Protein AF-A0AAU9M3J7-F1 (afdb_monomer)

Organism: NCBI:txid75947

Secondary structure (DSSP, 8-state):
---S--SS-TTSTTSSSTTSSS---------------S---HHHHHHHHHHHHHHHHHHHHHH-HHHHHHHIIIIIT-S-HHHHHHHHHHHHH--SSS-HHHHHHHHHHHHHH-HHHHHHHHHHHHHH-

Foldseek 3Di:
DPPDDDPDDPPPVPPPVVPPPDDDDDDDDDDDDDDDDDDDPQVVLQVVLLVVVLPVLVVCCVVPVVCVVVSCVQRVVDPGPQLNVLQVVLVVPDDPVRHSVNSSVVSSVVCVVDVVVVVVVSVVSVVVD

Structure (mmCIF, N/CA/C/O backbone):
data_AF-A0AAU9M3J7-F1
#
_entry.id   AF-A0AAU9M3J7-F1
#
loop_
_atom_site.group_PDB
_atom_site.id
_atom_site.type_symbol
_atom_site.label_atom_id
_atom_site.label_alt_id
_atom_site.label_comp_id
_atom_site.label_asym_id
_atom_site.label_entity_id
_atom_site.label_seq_id
_atom_site.pdbx_PDB_ins_code
_atom_site.Cartn_x
_atom_site.Cartn_y
_atom_site.Cartn_z
_atom_site.occupancy
_atom_site.B_iso_or_equiv
_atom_site.auth_seq_id
_atom_site.auth_comp_id
_atom_site.auth_asym_id
_atom_site.auth_atom_id
_atom_site.pdbx_PDB_model_num
ATOM 1 N N . MET A 1 1 ? -5.643 -12.538 9.800 1.00 34.16 1 MET A N 1
ATOM 2 C CA . MET A 1 1 ? -5.650 -13.020 8.403 1.00 34.16 1 MET A CA 1
ATOM 3 C C . MET A 1 1 ? -7.094 -12.898 7.963 1.00 34.16 1 MET A C 1
ATOM 5 O O . MET A 1 1 ? -7.931 -13.576 8.540 1.00 34.16 1 MET A O 1
ATOM 9 N N . TRP A 1 2 ? -7.384 -11.898 7.131 1.00 33.56 2 TRP A N 1
ATOM 10 C CA . TRP A 1 2 ? -8.719 -11.391 6.789 1.00 33.56 2 TRP A CA 1
ATOM 11 C C . TRP A 1 2 ? -9.506 -12.389 5.922 1.00 33.56 2 TRP A C 1
ATOM 13 O O . TRP A 1 2 ? -9.761 -12.158 4.752 1.00 33.56 2 TRP A O 1
ATOM 23 N N . CYS A 1 3 ? -9.794 -13.570 6.467 1.00 35.22 3 CYS A N 1
ATOM 24 C CA . CYS A 1 3 ? -10.516 -14.625 5.761 1.00 35.22 3 CYS A CA 1
ATOM 25 C C . CYS A 1 3 ? -11.392 -15.446 6.718 1.00 35.22 3 CYS A C 1
ATOM 27 O O . CYS A 1 3 ? -11.450 -16.669 6.635 1.00 35.22 3 CYS A O 1
ATOM 29 N N . VAL A 1 4 ? -12.063 -14.788 7.668 1.00 39.12 4 VAL A N 1
ATOM 30 C CA . VAL A 1 4 ? -13.116 -15.446 8.449 1.00 39.12 4 VAL A CA 1
ATOM 31 C C . VAL A 1 4 ? -14.326 -14.525 8.553 1.00 39.12 4 VAL A C 1
ATOM 33 O O . VAL A 1 4 ? -14.260 -13.465 9.163 1.00 39.12 4 VAL A O 1
ATOM 36 N N . SER A 1 5 ? -15.434 -15.017 8.000 1.00 41.41 5 SER A N 1
ATOM 37 C CA . SER A 1 5 ? -16.815 -14.565 8.191 1.00 41.41 5 SER A CA 1
ATOM 38 C C . SER A 1 5 ? -17.262 -13.287 7.486 1.00 41.41 5 SER A C 1
ATOM 40 O O . SER A 1 5 ? -17.392 -12.240 8.112 1.00 41.41 5 SER A O 1
ATOM 42 N N . ARG A 1 6 ? -17.754 -13.456 6.249 1.00 46.31 6 ARG A N 1
ATOM 43 C CA . ARG A 1 6 ? -19.137 -13.050 5.921 1.00 46.31 6 ARG A CA 1
ATOM 44 C C . ARG A 1 6 ? -19.687 -13.688 4.636 1.00 46.31 6 ARG A C 1
ATOM 46 O O . ARG 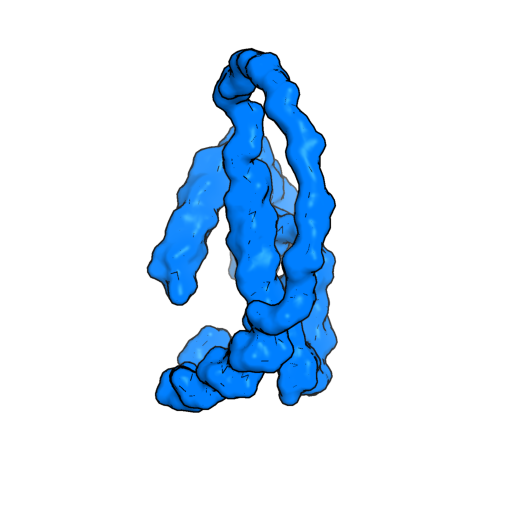A 1 6 ? -20.117 -13.017 3.712 1.00 46.31 6 ARG A O 1
ATOM 53 N N . ASN A 1 7 ? -19.814 -15.017 4.632 1.00 38.53 7 ASN A N 1
ATOM 54 C CA . ASN A 1 7 ? -20.821 -15.689 3.798 1.00 38.53 7 ASN A CA 1
ATOM 55 C C . ASN A 1 7 ? -22.168 -15.743 4.548 1.00 38.53 7 ASN A C 1
ATOM 57 O O . ASN A 1 7 ? -22.694 -16.814 4.828 1.00 38.53 7 ASN A O 1
ATOM 61 N N . LEU A 1 8 ? -22.669 -14.578 4.977 1.00 41.03 8 LEU A N 1
ATOM 62 C CA . LEU A 1 8 ? -24.056 -14.402 5.415 1.00 41.03 8 LEU A CA 1
ATOM 63 C C . LEU A 1 8 ? -24.395 -12.904 5.488 1.00 41.03 8 LEU A C 1
ATOM 65 O O . LEU A 1 8 ? -24.266 -12.282 6.536 1.00 41.03 8 LEU A O 1
ATOM 69 N N . SER A 1 9 ? -24.764 -12.308 4.353 1.00 40.44 9 SER A N 1
ATOM 70 C CA . SER A 1 9 ? -25.899 -11.373 4.225 1.00 40.44 9 SER A CA 1
ATOM 71 C C . SER A 1 9 ? -25.827 -10.641 2.882 1.00 40.44 9 SER A C 1
ATOM 73 O O . SER A 1 9 ? -25.642 -9.431 2.784 1.00 40.44 9 SER A O 1
ATOM 75 N N . THR A 1 10 ? -26.093 -11.392 1.822 1.00 43.91 10 THR A N 1
ATOM 76 C CA . THR A 1 10 ? -26.546 -10.903 0.512 1.00 43.91 10 THR A CA 1
ATOM 77 C C . THR A 1 10 ? -27.909 -10.179 0.577 1.00 43.91 10 THR A C 1
ATOM 79 O O . THR A 1 10 ? -28.524 -9.917 -0.450 1.00 43.91 10 THR A O 1
ATOM 82 N N . HIS A 1 11 ? -28.400 -9.829 1.775 1.00 35.34 11 HIS A N 1
ATOM 83 C CA . HIS A 1 11 ? -29.733 -9.275 2.018 1.00 35.34 11 HIS A CA 1
ATOM 84 C C . HIS A 1 11 ? -29.728 -7.789 2.424 1.00 35.34 11 HIS A C 1
ATOM 86 O O . HIS A 1 11 ? -30.794 -7.178 2.506 1.00 35.34 11 HIS A O 1
ATOM 92 N N . PHE A 1 12 ? -28.555 -7.186 2.663 1.00 34.34 12 PHE A N 1
ATOM 93 C CA . PHE A 1 12 ? -28.452 -5.771 3.058 1.00 34.34 12 PHE A CA 1
ATOM 94 C C . PHE A 1 12 ? -28.142 -4.818 1.891 1.00 34.34 12 PHE A C 1
ATOM 96 O O . PHE A 1 12 ? -28.447 -3.631 1.966 1.00 34.34 12 PHE A O 1
ATOM 103 N N . LEU A 1 13 ? -27.633 -5.345 0.772 1.00 42.88 13 LEU A N 1
ATOM 104 C CA . LEU A 1 13 ? -27.336 -4.566 -0.438 1.00 42.88 13 LEU A CA 1
ATOM 105 C C . LEU A 1 13 ? -28.602 -4.076 -1.173 1.00 42.88 13 LEU A C 1
ATOM 107 O O . LEU A 1 13 ? -28.537 -3.132 -1.949 1.00 42.88 13 LEU A O 1
ATOM 111 N N . HIS A 1 14 ? -29.774 -4.665 -0.913 1.00 33.25 14 HIS A N 1
ATOM 112 C CA . HIS A 1 14 ? -30.990 -4.391 -1.690 1.00 33.25 14 HIS A CA 1
ATOM 113 C C . HIS A 1 14 ? -31.843 -3.217 -1.160 1.00 33.25 14 HIS A C 1
ATOM 115 O O . HIS A 1 14 ? -32.683 -2.698 -1.892 1.00 33.25 14 HIS A O 1
ATOM 121 N N . LEU A 1 15 ? -31.659 -2.763 0.090 1.00 35.44 15 LEU A N 1
ATOM 122 C CA . LEU A 1 15 ? -32.636 -1.863 0.734 1.00 35.44 15 LEU A CA 1
ATOM 123 C C . LEU A 1 15 ? -32.234 -0.383 0.843 1.00 35.44 15 LEU A C 1
ATOM 125 O O . LEU A 1 15 ? -33.059 0.428 1.251 1.00 35.44 15 LEU A O 1
ATOM 129 N N . LYS A 1 16 ? -31.015 0.005 0.451 1.00 36.53 16 LYS A N 1
ATOM 130 C CA . LYS A 1 16 ? -30.615 1.429 0.384 1.00 36.53 16 LYS A CA 1
ATOM 131 C C . LYS A 1 16 ? -30.357 1.951 -1.031 1.00 36.53 16 LYS A C 1
ATOM 133 O O . LYS A 1 16 ? -30.079 3.132 -1.193 1.00 36.53 16 LYS A O 1
ATOM 138 N N . ILE A 1 17 ? -30.537 1.108 -2.051 1.00 39.72 17 ILE A N 1
ATOM 139 C CA . ILE A 1 17 ? -30.455 1.508 -3.465 1.00 39.72 17 ILE A CA 1
ATOM 140 C C . ILE A 1 17 ? -31.775 2.147 -3.956 1.00 39.72 17 ILE A C 1
ATOM 142 O O . ILE A 1 17 ? -31.757 2.928 -4.901 1.00 39.72 17 ILE A O 1
ATOM 146 N N . SER A 1 18 ? -32.921 1.908 -3.299 1.00 34.84 18 SER A N 1
ATOM 147 C CA . SER A 1 18 ? -34.218 2.445 -3.765 1.00 34.84 18 SER A CA 1
ATOM 148 C C . SER A 1 18 ? -34.466 3.934 -3.482 1.00 34.84 18 SER A C 1
ATOM 150 O O . SER A 1 18 ? -35.276 4.534 -4.181 1.00 34.84 18 SER A O 1
ATOM 152 N N . ASP A 1 19 ? -33.774 4.561 -2.525 1.00 35.78 19 ASP A N 1
ATOM 153 C CA . ASP A 1 19 ? -34.056 5.962 -2.154 1.00 35.78 19 ASP A CA 1
ATOM 154 C C . ASP A 1 19 ? -33.311 7.005 -3.012 1.00 35.78 19 ASP A C 1
ATOM 156 O O . ASP A 1 19 ? -33.623 8.190 -2.937 1.00 35.78 19 ASP A O 1
ATOM 160 N N . GLN A 1 20 ? -32.345 6.598 -3.846 1.00 34.94 20 GLN A N 1
ATOM 161 C CA . GLN A 1 20 ? -31.404 7.539 -4.479 1.00 34.94 20 GLN A CA 1
ATOM 162 C C . GLN A 1 20 ? -31.624 7.806 -5.980 1.00 34.94 20 GLN A C 1
ATOM 164 O O . GLN A 1 20 ? -30.881 8.595 -6.557 1.00 34.94 20 GLN A O 1
ATOM 169 N N . TYR A 1 21 ? -32.629 7.209 -6.640 1.00 31.98 21 TYR A N 1
ATOM 170 C CA . TYR A 1 21 ? -32.738 7.264 -8.115 1.00 31.98 21 TYR A CA 1
ATOM 171 C C . TYR A 1 21 ? -33.884 8.121 -8.700 1.00 31.98 21 TYR A C 1
ATOM 173 O O . TYR A 1 21 ? -34.191 8.002 -9.881 1.00 31.98 21 TYR A O 1
ATOM 181 N N . GLN A 1 22 ? -34.540 9.005 -7.938 1.00 34.56 22 GLN A N 1
ATOM 182 C CA . GLN A 1 22 ? -35.687 9.787 -8.461 1.00 34.56 22 GLN A CA 1
ATOM 183 C C . GLN A 1 22 ? -35.485 11.306 -8.569 1.00 34.56 22 GLN A C 1
ATOM 185 O O . GLN A 1 22 ? -36.411 11.996 -8.984 1.00 34.56 22 GLN A O 1
ATOM 190 N N . ASN A 1 23 ? -34.305 11.866 -8.287 1.00 32.31 23 ASN A N 1
ATOM 191 C CA . ASN A 1 23 ? -34.128 13.315 -8.417 1.00 32.31 23 ASN A CA 1
ATOM 192 C C . ASN A 1 23 ? -32.800 13.714 -9.068 1.00 32.31 23 ASN A C 1
ATOM 194 O O . ASN A 1 23 ? -31.807 13.882 -8.371 1.00 32.31 23 ASN A O 1
ATOM 198 N N . ALA A 1 24 ? -32.816 13.886 -10.396 1.00 29.95 24 ALA A N 1
ATOM 199 C CA . ALA A 1 24 ? -32.349 15.113 -11.060 1.00 29.95 24 ALA A CA 1
ATOM 200 C C . ALA A 1 24 ? -32.301 14.932 -12.592 1.00 29.95 24 ALA A C 1
ATOM 202 O O . ALA A 1 24 ? -31.324 14.459 -13.166 1.00 29.95 24 ALA A O 1
ATOM 203 N N . THR A 1 25 ? -33.365 15.365 -13.270 1.00 35.78 25 THR A N 1
ATOM 204 C CA . THR A 1 25 ? -33.333 15.762 -14.686 1.00 35.78 25 THR A CA 1
ATOM 205 C C . THR A 1 25 ? -32.960 17.243 -14.758 1.00 35.78 25 THR A C 1
ATOM 207 O O . THR A 1 25 ? -33.662 18.033 -14.130 1.00 35.78 25 THR A O 1
ATOM 210 N N . SER A 1 26 ? -31.928 17.625 -15.535 1.00 39.56 26 SER A N 1
ATOM 211 C CA . SER A 1 26 ? -31.935 18.779 -16.476 1.00 39.56 26 SER A CA 1
ATOM 212 C C . SER A 1 26 ? -30.565 19.061 -17.144 1.00 39.56 26 SER A C 1
ATOM 214 O O . SER A 1 26 ? -29.655 19.530 -16.478 1.00 39.56 26 SER A O 1
ATOM 216 N N . GLN A 1 27 ? -30.488 18.770 -18.459 1.00 37.56 27 GLN A N 1
ATOM 217 C CA . GLN A 1 27 ? -29.931 19.513 -19.635 1.00 37.56 27 GLN A CA 1
ATOM 218 C C . GLN A 1 27 ? -28.600 20.315 -19.506 1.00 37.56 27 GLN A C 1
ATOM 220 O O . GLN A 1 27 ? -28.405 21.037 -18.543 1.00 37.56 27 GLN A O 1
ATOM 225 N N . SER A 1 28 ? -27.653 20.332 -20.469 1.00 33.22 28 SER A N 1
ATOM 226 C CA . SER A 1 28 ? -27.783 20.797 -21.870 1.00 33.22 28 SER A CA 1
ATOM 227 C C . SER A 1 28 ? -26.523 20.518 -22.747 1.00 33.22 28 SER A C 1
ATOM 229 O O . SER A 1 28 ? -25.454 20.182 -22.250 1.00 33.22 28 SER A O 1
ATOM 231 N N . THR A 1 29 ? -26.707 20.683 -24.060 1.00 37.00 29 THR A N 1
ATOM 232 C CA . THR A 1 29 ? -25.938 20.392 -25.297 1.00 37.00 29 THR A CA 1
ATOM 233 C C . THR A 1 29 ? -24.644 21.189 -25.589 1.00 37.00 29 THR A C 1
ATOM 235 O O . THR A 1 29 ? -24.586 22.359 -25.229 1.00 37.00 29 THR A O 1
ATOM 238 N N . ILE A 1 30 ? -23.707 20.623 -26.389 1.00 37.06 30 ILE A N 1
ATOM 239 C CA . ILE A 1 30 ? -23.219 21.096 -27.728 1.00 37.06 30 ILE A CA 1
ATOM 240 C C . ILE A 1 30 ? -22.119 20.153 -28.295 1.00 37.06 30 ILE A C 1
ATOM 242 O O . ILE A 1 30 ? -21.237 19.693 -27.578 1.00 37.06 30 ILE A O 1
ATOM 246 N N . SER 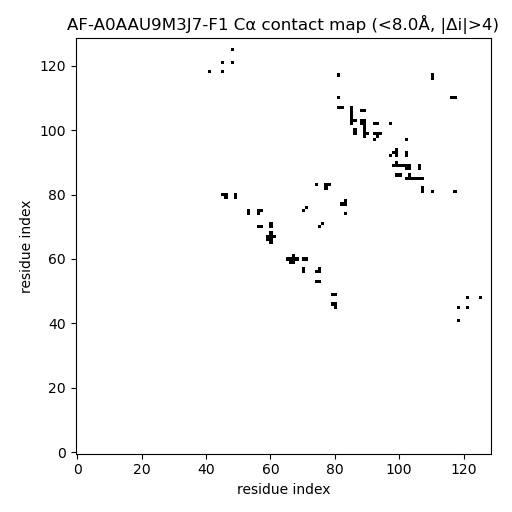A 1 31 ? -22.196 19.871 -29.602 1.00 41.62 31 SER A N 1
ATOM 247 C CA . SER A 1 31 ? -21.294 19.048 -30.433 1.00 41.62 31 SER A CA 1
ATOM 248 C C . SER A 1 31 ? -20.100 19.830 -31.017 1.00 41.62 31 SER A C 1
ATOM 250 O O . SER A 1 31 ? -20.315 20.976 -31.392 1.00 41.62 31 SER A O 1
ATOM 252 N N . SER A 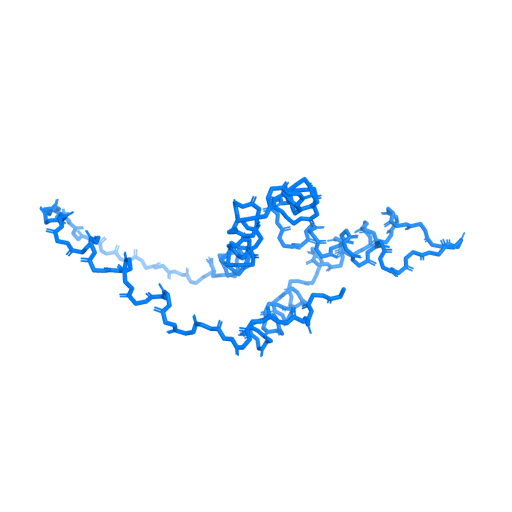1 32 ? -18.931 19.189 -31.243 1.00 35.75 32 SER A N 1
ATOM 253 C CA . SER A 1 32 ? -18.162 19.225 -32.525 1.00 35.75 32 SER A CA 1
ATOM 254 C C . SER A 1 32 ? -16.737 18.602 -32.477 1.00 35.75 32 SER A C 1
ATOM 256 O O . SER A 1 32 ? -15.873 19.084 -31.756 1.00 35.75 32 SER A O 1
ATOM 258 N N . SER A 1 33 ? -16.520 17.596 -33.344 1.00 37.19 33 SER A N 1
ATOM 259 C CA . SER A 1 33 ? -15.360 17.281 -34.230 1.00 37.19 33 SER A CA 1
ATOM 260 C C . SER A 1 33 ? -13.893 17.090 -33.751 1.00 37.19 33 SER A C 1
ATOM 262 O O . SER A 1 33 ? -13.191 18.066 -33.512 1.00 37.19 33 SER A O 1
ATOM 264 N N . SER A 1 34 ? -13.417 15.837 -33.943 1.00 37.16 34 SER A N 1
ATOM 265 C CA . SER A 1 34 ? -12.081 15.359 -34.416 1.00 37.16 34 SER A CA 1
ATOM 266 C C . SER A 1 34 ? -10.819 15.526 -33.538 1.00 37.16 34 SER A C 1
ATOM 268 O O . SER A 1 34 ? -10.736 16.437 -32.729 1.00 37.16 34 SER A O 1
ATOM 270 N N . PRO A 1 35 ? -9.726 14.780 -33.821 1.00 44.19 35 PRO A N 1
ATOM 271 C CA . PRO A 1 35 ? -9.537 13.327 -33.811 1.00 44.19 35 PRO A CA 1
ATOM 272 C C . PRO A 1 35 ? -8.591 12.943 -32.649 1.00 44.19 35 PRO A C 1
ATOM 274 O O . PRO A 1 35 ? -7.423 13.328 -32.651 1.00 44.19 35 PRO A O 1
ATOM 277 N N . GLN A 1 36 ? -9.058 12.204 -31.640 1.00 34.28 36 GLN A N 1
ATOM 278 C CA . GLN A 1 36 ? -8.201 11.869 -30.496 1.00 34.28 36 GLN A CA 1
ATOM 279 C C . GLN A 1 36 ? -7.453 10.553 -30.710 1.00 34.28 36 GLN A C 1
ATOM 281 O O . GLN A 1 36 ? -7.978 9.455 -30.546 1.00 34.28 36 GLN A O 1
ATOM 286 N N . THR A 1 37 ? -6.197 10.735 -31.111 1.00 37.16 37 THR A N 1
ATOM 287 C CA . THR A 1 37 ? -5.074 9.810 -30.997 1.00 37.16 37 THR A CA 1
ATOM 288 C C . THR A 1 37 ? -5.049 9.143 -29.618 1.00 37.16 37 THR A C 1
ATOM 290 O O . THR A 1 37 ? -5.169 9.810 -28.594 1.00 37.16 37 THR A O 1
ATOM 293 N N . ALA A 1 38 ? -4.895 7.819 -29.628 1.00 51.56 38 ALA A N 1
ATOM 294 C CA . ALA A 1 38 ? -4.709 6.955 -28.470 1.00 51.56 38 ALA A CA 1
ATOM 295 C C . ALA A 1 38 ? -3.553 7.411 -27.557 1.00 51.56 38 ALA A C 1
ATOM 297 O O . ALA A 1 38 ? -2.582 7.970 -28.062 1.00 51.56 38 ALA A O 1
ATOM 298 N N . VAL A 1 39 ? -3.677 7.073 -26.261 1.00 51.50 39 VAL A N 1
ATOM 299 C CA . VAL A 1 39 ? -2.731 7.160 -25.115 1.00 51.50 39 VAL A CA 1
ATOM 300 C C . VAL A 1 39 ? -3.356 8.014 -24.002 1.00 51.50 39 VAL A C 1
ATOM 302 O O . VAL A 1 39 ? -3.254 9.227 -24.079 1.00 51.50 39 VAL A O 1
ATOM 305 N N . ASN A 1 40 ? -4.069 7.386 -23.044 1.00 43.72 40 ASN A N 1
ATOM 306 C CA . ASN A 1 40 ? -4.432 7.900 -21.691 1.00 43.72 40 ASN A CA 1
ATOM 307 C C . ASN A 1 40 ? -5.334 6.907 -20.891 1.00 43.72 40 ASN A C 1
ATOM 309 O O . ASN A 1 40 ? -6.232 7.317 -20.161 1.00 43.72 40 ASN A O 1
ATOM 313 N N . GLY A 1 41 ? -5.171 5.587 -21.059 1.00 52.38 41 GLY A N 1
ATOM 314 C CA . GLY A 1 41 ? -6.090 4.589 -20.474 1.00 52.38 41 GLY A CA 1
ATOM 315 C C . GLY A 1 41 ? -5.649 3.971 -19.142 1.00 52.38 41 GLY A C 1
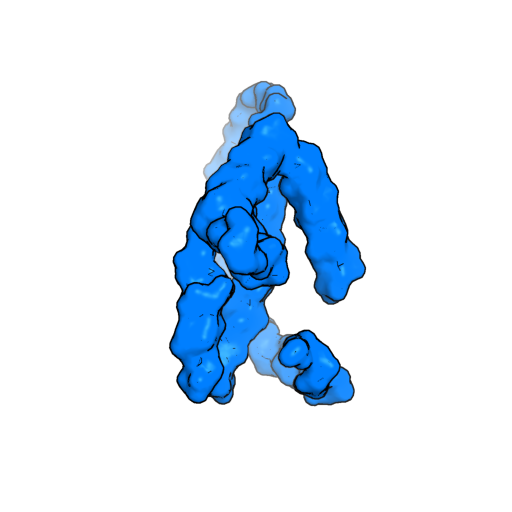ATOM 316 O O . GLY A 1 41 ? -6.489 3.680 -18.304 1.00 52.38 41 GLY A O 1
ATOM 317 N N . GLU A 1 42 ? -4.347 3.781 -18.925 1.00 53.00 42 GLU A N 1
ATOM 318 C CA . GLU A 1 42 ? -3.855 2.861 -17.882 1.00 53.00 42 GLU A CA 1
ATOM 319 C C . GLU A 1 42 ? -3.738 3.487 -16.484 1.00 53.00 42 GLU A C 1
ATOM 321 O O . GLU A 1 42 ? -3.948 2.799 -15.488 1.00 53.00 42 GLU A O 1
ATOM 326 N N . GLU A 1 43 ? -3.474 4.793 -16.389 1.00 58.12 43 GLU A N 1
ATOM 327 C CA . GLU A 1 43 ? -3.384 5.493 -15.097 1.00 58.12 43 GLU A CA 1
ATOM 328 C C . GLU A 1 43 ? -4.746 5.509 -14.371 1.00 58.12 43 GLU A C 1
ATOM 330 O O . GLU A 1 43 ? -4.816 5.341 -13.157 1.00 58.12 43 GLU A O 1
ATOM 335 N N . ASN A 1 44 ? -5.847 5.557 -15.133 1.00 70.50 44 ASN A N 1
ATOM 336 C CA . ASN A 1 44 ? -7.209 5.546 -14.593 1.00 70.50 44 ASN A CA 1
ATOM 337 C C . ASN A 1 44 ? -7.610 4.194 -13.980 1.00 70.50 44 ASN A C 1
ATOM 339 O O . ASN A 1 44 ? -8.363 4.160 -13.009 1.00 70.50 44 ASN A O 1
ATOM 343 N N . GLU A 1 45 ? -7.122 3.077 -14.526 1.00 85.44 45 GLU A N 1
ATOM 344 C CA . GLU A 1 45 ? -7.518 1.735 -14.076 1.00 85.44 45 GLU A CA 1
ATOM 345 C C . GLU A 1 45 ? -6.925 1.399 -12.703 1.00 85.44 45 GLU A C 1
ATOM 347 O O . GLU A 1 45 ? -7.606 0.826 -11.851 1.00 85.44 45 GLU A O 1
ATOM 352 N N . CYS A 1 46 ? -5.669 1.793 -12.471 1.00 88.31 46 CYS A N 1
ATOM 353 C CA . CYS A 1 46 ? -5.000 1.629 -11.181 1.00 88.31 46 CYS A CA 1
ATOM 354 C C . CYS A 1 46 ? -5.720 2.415 -10.081 1.00 88.31 46 CYS A C 1
ATOM 356 O O . CYS A 1 46 ? -6.024 1.868 -9.020 1.00 88.31 46 CYS A O 1
ATOM 358 N N . ASP A 1 47 ? -6.043 3.678 -10.358 1.00 89.75 47 ASP A N 1
ATOM 359 C CA . ASP A 1 47 ? -6.754 4.539 -9.416 1.00 89.75 47 ASP A CA 1
ATOM 360 C C . ASP A 1 47 ? -8.178 4.046 -9.153 1.00 89.75 47 ASP A C 1
ATOM 362 O O . ASP A 1 47 ? -8.650 4.096 -8.013 1.00 89.75 47 ASP A O 1
ATOM 366 N N . TRP A 1 48 ? -8.857 3.529 -10.179 1.00 90.75 48 TRP A N 1
ATOM 367 C CA . TRP A 1 48 ? -10.176 2.922 -10.029 1.00 90.75 48 TRP A CA 1
ATOM 368 C C . TRP A 1 48 ? -10.131 1.698 -9.105 1.00 90.75 48 TRP A C 1
ATOM 370 O O . TRP A 1 48 ? -10.840 1.691 -8.097 1.00 90.75 48 TRP A O 1
ATOM 380 N N . VAL A 1 49 ? -9.240 0.729 -9.364 1.00 91.62 49 VAL A N 1
ATOM 381 C CA . VAL A 1 49 ? -9.085 -0.462 -8.500 1.00 91.62 49 VAL A CA 1
ATOM 382 C C . VAL A 1 49 ? -8.660 -0.063 -7.092 1.00 91.62 49 VAL A C 1
ATOM 384 O O . VAL A 1 49 ? -9.144 -0.619 -6.110 1.00 91.62 49 VAL A O 1
ATOM 387 N N . TRP A 1 50 ? -7.777 0.927 -6.957 1.00 92.88 50 TRP A N 1
ATOM 388 C CA . TRP A 1 50 ? -7.357 1.396 -5.642 1.00 92.88 50 TRP A CA 1
ATOM 389 C C . TRP A 1 50 ? -8.510 1.985 -4.832 1.00 92.88 50 TRP A C 1
ATOM 391 O O . TRP A 1 50 ? -8.585 1.788 -3.618 1.00 92.88 50 TRP A O 1
ATOM 401 N N . ASN A 1 51 ? -9.399 2.735 -5.480 1.00 91.12 51 ASN A N 1
ATOM 402 C CA . ASN A 1 51 ? -10.576 3.278 -4.817 1.00 91.12 51 ASN A CA 1
ATOM 403 C C . ASN A 1 51 ? -11.542 2.169 -4.399 1.00 91.12 51 ASN A C 1
ATOM 405 O O . ASN A 1 51 ? -11.976 2.193 -3.252 1.00 91.12 51 ASN A O 1
ATOM 409 N N . GLU A 1 52 ? -11.765 1.172 -5.253 1.00 91.81 52 GLU A N 1
ATOM 410 C CA . GLU A 1 52 ? -12.584 -0.000 -4.923 1.00 91.81 52 GLU A CA 1
ATOM 411 C C . GLU A 1 52 ? -12.021 -0.766 -3.712 1.00 91.81 52 GLU A C 1
ATOM 413 O O . GLU A 1 52 ? -12.739 -1.037 -2.751 1.00 91.81 52 GLU A O 1
ATOM 418 N N . ILE A 1 53 ? -10.703 -1.001 -3.674 1.00 91.12 53 ILE A N 1
ATOM 419 C CA . ILE A 1 53 ? -10.027 -1.642 -2.531 1.00 91.12 53 ILE A CA 1
ATOM 420 C C . ILE A 1 53 ? -10.208 -0.845 -1.231 1.00 91.12 53 ILE A C 1
ATOM 422 O O . ILE A 1 53 ? -10.203 -1.426 -0.148 1.00 91.12 53 ILE A O 1
ATOM 426 N N . LYS A 1 54 ? -10.350 0.484 -1.298 1.00 92.31 54 LYS A N 1
ATOM 427 C CA . LYS A 1 54 ? -10.543 1.326 -0.105 1.00 92.31 54 LYS A CA 1
ATOM 428 C C . LYS A 1 54 ? -11.985 1.334 0.403 1.00 92.31 54 LYS A C 1
ATOM 430 O O . LYS A 1 54 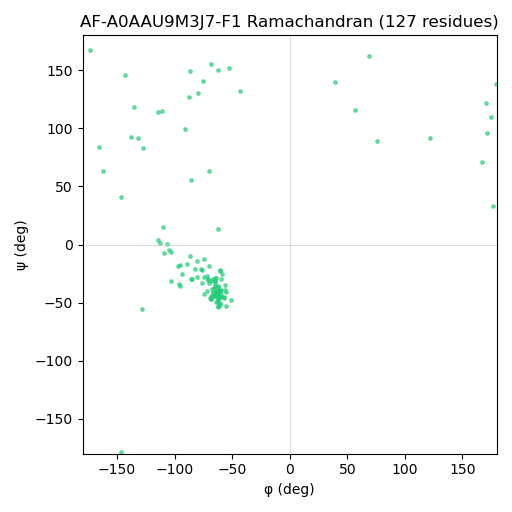? -12.180 1.787 1.532 1.00 92.31 54 LYS A O 1
ATOM 435 N N . ASP A 1 55 ? -12.965 0.861 -0.362 1.00 92.06 55 ASP A N 1
ATOM 436 C CA . ASP A 1 55 ? -14.374 0.924 0.038 1.00 92.06 55 ASP A CA 1
ATOM 437 C C . ASP A 1 55 ? -14.682 -0.017 1.211 1.00 92.06 55 ASP A C 1
ATOM 439 O O . ASP A 1 55 ? -15.262 0.421 2.206 1.00 92.06 55 ASP A O 1
ATOM 443 N N . GLU A 1 56 ? -14.217 -1.269 1.164 1.00 90.00 56 GLU A N 1
ATOM 444 C CA . GLU A 1 56 ? -14.397 -2.231 2.264 1.00 90.00 56 GLU A CA 1
ATOM 445 C C . GLU A 1 56 ? -13.735 -1.744 3.576 1.00 90.00 56 GLU A C 1
ATOM 447 O O . GLU A 1 56 ? -14.441 -1.607 4.576 1.00 90.00 56 GLU A O 1
ATOM 452 N N . PRO A 1 57 ? -12.445 -1.346 3.600 1.00 92.88 57 PRO A N 1
ATOM 453 C CA . PRO A 1 57 ? -11.810 -0.753 4.777 1.00 92.88 57 PRO A CA 1
ATOM 454 C C . PRO A 1 57 ? -12.517 0.489 5.327 1.00 92.88 57 PRO A C 1
ATOM 456 O O . PRO A 1 57 ? -12.494 0.721 6.535 1.00 92.88 57 PRO A O 1
ATOM 459 N N . ARG A 1 58 ? -13.107 1.330 4.467 1.00 93.50 58 ARG A N 1
ATOM 460 C CA . ARG A 1 58 ? -13.848 2.519 4.918 1.00 93.50 58 ARG A CA 1
ATOM 461 C C . ARG A 1 58 ? -15.122 2.122 5.643 1.00 93.50 58 ARG A C 1
ATOM 463 O O . ARG A 1 58 ? -15.359 2.617 6.742 1.00 93.50 58 ARG A O 1
ATOM 470 N N . LEU A 1 59 ? -15.887 1.203 5.062 1.00 94.06 59 LEU A N 1
ATOM 471 C CA . LEU A 1 59 ? -17.091 0.673 5.691 1.00 94.06 59 LEU A CA 1
ATOM 472 C C . LEU A 1 59 ? -16.751 -0.023 7.014 1.00 94.06 59 LEU A C 1
ATOM 474 O O . LEU A 1 59 ? -17.379 0.255 8.033 1.00 94.06 59 LEU A O 1
ATOM 478 N N . ASP A 1 60 ? -15.713 -0.853 7.046 1.00 92.00 60 ASP A N 1
ATOM 479 C CA . ASP A 1 60 ? -15.301 -1.542 8.271 1.00 92.00 60 ASP A CA 1
ATOM 480 C C . ASP A 1 60 ? -14.802 -0.580 9.354 1.00 92.00 60 ASP A C 1
ATOM 482 O O . ASP A 1 60 ? -15.079 -0.788 10.534 1.00 92.00 60 ASP A O 1
ATOM 486 N N . ALA A 1 61 ? -14.133 0.515 8.984 1.00 94.2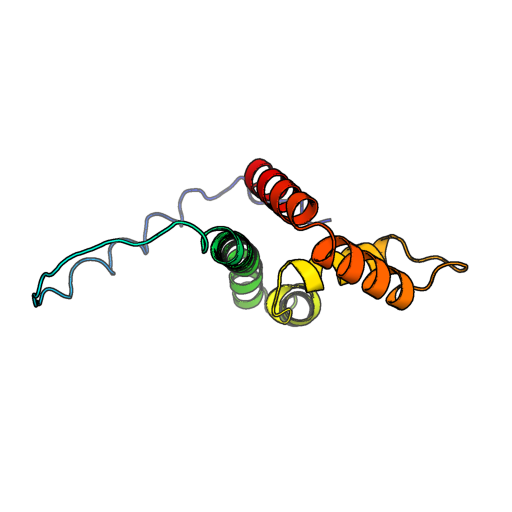5 61 ALA A N 1
ATOM 487 C CA . ALA A 1 61 ? -13.757 1.556 9.938 1.00 94.25 61 ALA A CA 1
ATOM 488 C C . ALA A 1 61 ? -14.979 2.276 10.542 1.00 94.25 61 ALA A C 1
ATOM 490 O O . ALA A 1 61 ? -14.920 2.704 11.697 1.00 94.25 61 ALA A O 1
ATOM 491 N N . GLU A 1 62 ? -16.078 2.406 9.791 1.00 94.56 62 GLU A N 1
ATOM 492 C CA . GLU A 1 62 ? -17.345 2.967 10.281 1.00 94.56 62 GLU A CA 1
ATOM 493 C C . GLU A 1 62 ? -18.099 1.985 11.191 1.00 94.56 62 GLU A C 1
ATOM 495 O O . GLU A 1 62 ? -18.614 2.382 12.240 1.00 94.56 62 GLU A O 1
ATOM 500 N N . PHE A 1 63 ? -18.152 0.703 10.817 1.00 95.06 63 PHE A N 1
ATOM 501 C CA . PHE A 1 63 ? -18.880 -0.327 11.566 1.00 95.06 63 PHE A CA 1
ATOM 502 C C . PHE A 1 63 ? -18.112 -0.869 12.779 1.00 95.06 63 PHE A C 1
ATOM 504 O O . PHE A 1 63 ? -18.740 -1.289 13.755 1.00 95.06 63 PHE A O 1
ATOM 511 N N . GLU A 1 64 ? -16.780 -0.845 12.755 1.00 95.06 64 GLU A N 1
ATOM 512 C CA . GLU A 1 64 ? -15.914 -1.328 13.831 1.00 95.06 64 GLU A CA 1
ATOM 513 C C . GLU A 1 64 ? -14.891 -0.250 14.255 1.00 95.06 64 GLU A C 1
ATOM 515 O O . GLU A 1 64 ? -13.718 -0.286 13.869 1.00 95.06 64 GLU A O 1
ATOM 520 N N . PRO A 1 65 ? -15.283 0.702 15.131 1.00 91.69 65 PRO A N 1
ATOM 521 C CA . PRO A 1 65 ? -14.412 1.806 15.553 1.00 91.69 65 PRO A CA 1
ATOM 522 C C . PRO A 1 65 ? -13.097 1.367 16.212 1.00 91.69 65 PRO A C 1
ATOM 524 O O . PRO A 1 65 ? -12.107 2.096 16.173 1.00 91.69 65 PRO A O 1
ATOM 527 N N . ALA A 1 66 ? -13.065 0.170 16.809 1.00 93.88 66 ALA A N 1
ATOM 528 C CA . ALA A 1 66 ? -11.852 -0.411 17.383 1.00 93.88 66 ALA A CA 1
ATOM 529 C C . ALA A 1 66 ? -10.778 -0.711 16.317 1.00 93.88 66 ALA A C 1
ATOM 531 O O . ALA A 1 66 ? -9.584 -0.657 16.617 1.00 93.88 66 ALA A O 1
ATOM 532 N N . LEU A 1 67 ? -11.193 -0.990 15.078 1.00 92.44 67 LEU A N 1
ATOM 533 C CA . LEU A 1 67 ? -10.322 -1.324 13.953 1.00 92.44 67 LEU A CA 1
ATOM 534 C C . LEU A 1 67 ? -9.985 -0.101 13.081 1.00 92.44 67 LEU A C 1
ATOM 536 O O . LEU A 1 67 ? -8.985 -0.114 12.359 1.00 92.44 67 LEU A O 1
ATOM 540 N N . ALA A 1 68 ? -10.761 0.982 13.196 1.00 92.94 68 ALA A N 1
ATOM 541 C CA . ALA A 1 68 ? -10.626 2.190 12.383 1.00 92.94 68 ALA A CA 1
ATOM 542 C C . ALA A 1 68 ? -9.191 2.739 12.344 1.00 92.94 68 ALA A C 1
ATOM 544 O O . ALA A 1 68 ? -8.654 2.991 11.267 1.00 92.94 68 ALA A O 1
ATOM 545 N N . GLY A 1 69 ? -8.527 2.866 13.498 1.00 92.81 69 GLY A N 1
ATOM 546 C CA . GLY A 1 69 ? -7.149 3.373 13.553 1.00 92.81 69 GLY A CA 1
ATOM 547 C C . GLY A 1 69 ? -6.165 2.522 12.743 1.00 92.81 69 GLY A C 1
ATOM 548 O O . GLY A 1 69 ? -5.297 3.055 12.049 1.00 92.81 69 GLY A O 1
ATOM 549 N N . HIS A 1 70 ? -6.335 1.198 12.774 1.00 90.19 70 HIS A N 1
ATOM 550 C CA . HIS A 1 70 ? -5.510 0.283 11.996 1.00 90.19 70 HIS A CA 1
ATOM 551 C C . HIS A 1 70 ? -5.786 0.418 10.493 1.00 90.19 70 HIS A C 1
ATOM 553 O O . HIS A 1 70 ? -4.840 0.554 9.716 1.00 90.19 70 HIS A O 1
ATOM 559 N N . LEU A 1 71 ? -7.055 0.440 10.077 1.00 91.81 71 LEU A N 1
ATOM 560 C CA . LEU A 1 71 ? -7.445 0.540 8.662 1.00 91.81 71 LEU A CA 1
ATOM 561 C C . LEU A 1 71 ? -7.003 1.860 8.037 1.00 91.81 71 LEU A C 1
ATOM 563 O O . LEU A 1 71 ? -6.459 1.877 6.928 1.00 91.81 71 LEU A O 1
ATOM 567 N N . TYR A 1 72 ? -7.135 2.955 8.786 1.00 92.88 72 TYR A N 1
ATOM 568 C CA . TYR A 1 72 ? -6.634 4.251 8.354 1.00 92.88 72 TYR A CA 1
ATOM 569 C C . TYR A 1 72 ? -5.121 4.253 8.164 1.00 92.88 72 TYR A C 1
ATOM 571 O O . TYR A 1 72 ? -4.633 4.710 7.130 1.00 92.88 72 TYR A O 1
ATOM 579 N N . SER A 1 73 ? -4.373 3.697 9.117 1.00 88.50 73 SER A N 1
ATOM 580 C CA . SER A 1 73 ? -2.912 3.679 9.039 1.00 88.50 73 SER A CA 1
ATOM 581 C C . SER A 1 73 ? -2.359 2.720 7.987 1.00 88.50 73 SER A C 1
ATOM 583 O O . SER A 1 73 ? -1.233 2.926 7.547 1.00 88.50 73 SER A O 1
ATOM 585 N N . THR A 1 74 ? -3.077 1.653 7.639 1.00 87.00 74 THR A N 1
ATOM 586 C CA . THR A 1 74 ? -2.529 0.582 6.794 1.00 87.00 74 THR A CA 1
ATOM 587 C C . THR A 1 74 ? -2.999 0.632 5.354 1.00 87.00 74 THR A C 1
ATOM 589 O O . THR A 1 74 ? -2.226 0.242 4.489 1.00 87.00 74 THR A O 1
ATOM 592 N N . ILE A 1 75 ? -4.219 1.102 5.085 1.00 91.06 75 ILE A N 1
ATOM 593 C CA . ILE A 1 75 ? -4.798 1.077 3.735 1.00 91.06 75 ILE A CA 1
ATOM 594 C C . ILE A 1 75 ? -5.322 2.465 3.348 1.00 91.06 75 ILE A C 1
ATOM 596 O O . ILE A 1 75 ? -4.877 3.028 2.351 1.00 91.06 75 ILE A O 1
ATOM 600 N N . ILE A 1 76 ? -6.211 3.068 4.147 1.00 91.50 76 ILE A N 1
ATOM 601 C CA . ILE A 1 76 ? -6.985 4.252 3.711 1.00 91.50 76 ILE A CA 1
ATOM 602 C C . ILE A 1 76 ? -6.106 5.503 3.526 1.00 91.50 76 ILE A C 1
ATOM 604 O O . ILE A 1 76 ? -6.404 6.332 2.667 1.00 91.50 76 ILE A O 1
ATOM 608 N N . SER A 1 77 ? -5.027 5.657 4.304 1.00 90.56 77 SER A N 1
ATOM 609 C CA . SER A 1 77 ? -4.123 6.819 4.213 1.00 90.56 77 SER A CA 1
ATOM 610 C C . SER A 1 77 ? -3.186 6.811 3.000 1.00 90.56 77 SER A C 1
ATOM 612 O O . SER A 1 77 ? -2.576 7.840 2.706 1.00 90.56 77 SER A O 1
ATOM 614 N N . TYR A 1 78 ? -3.068 5.693 2.277 1.00 89.94 78 TYR A N 1
ATOM 615 C CA . TYR A 1 78 ? -2.172 5.600 1.126 1.00 89.94 78 TYR A CA 1
ATOM 616 C C . TYR A 1 78 ? -2.799 6.246 -0.116 1.00 89.94 78 TYR A C 1
ATOM 618 O O . TYR A 1 78 ? -3.935 5.962 -0.504 1.00 89.94 78 TYR A O 1
ATOM 626 N N . SER A 1 79 ? -2.032 7.115 -0.776 1.00 88.12 79 SER A N 1
ATOM 627 C CA . SER A 1 79 ? -2.488 7.871 -1.947 1.00 88.12 79 SER A CA 1
ATOM 628 C C . SER A 1 79 ? -2.596 7.030 -3.220 1.00 88.12 79 SER A C 1
ATOM 630 O O . SER A 1 79 ? -3.428 7.336 -4.064 1.00 88.12 79 SER A O 1
ATOM 632 N N . SER A 1 80 ? -1.800 5.965 -3.345 1.00 91.38 80 SER A N 1
ATOM 633 C CA . SER A 1 80 ? -1.709 5.128 -4.546 1.00 91.38 80 SER A CA 1
ATOM 634 C C . SER A 1 80 ? -1.518 3.655 -4.185 1.00 91.38 80 SER A C 1
ATOM 636 O O . SER A 1 80 ? -0.806 3.336 -3.223 1.00 91.38 80 SER A O 1
ATOM 638 N N . LEU A 1 81 ? -2.090 2.770 -5.008 1.00 92.19 81 LEU A N 1
ATOM 639 C CA . LEU A 1 81 ? -1.910 1.320 -4.922 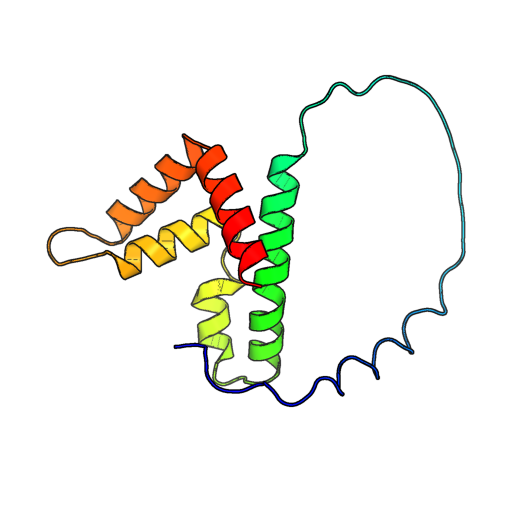1.00 92.19 81 LEU A CA 1
ATOM 640 C C . LEU A 1 81 ? -0.429 0.929 -4.976 1.00 92.19 81 LEU A C 1
ATOM 642 O O . LEU A 1 81 ? 0.014 0.100 -4.188 1.00 92.19 81 LEU A O 1
ATOM 646 N N . THR A 1 82 ? 0.366 1.568 -5.835 1.00 94.00 82 THR A N 1
ATOM 647 C CA . THR A 1 82 ? 1.795 1.259 -5.987 1.00 94.00 82 THR A CA 1
ATOM 648 C C . THR A 1 82 ? 2.581 1.537 -4.706 1.00 94.00 82 THR A C 1
ATOM 650 O O . THR A 1 82 ? 3.407 0.722 -4.285 1.00 94.00 82 THR A O 1
ATOM 653 N N . CYS A 1 83 ? 2.300 2.664 -4.044 1.00 93.19 83 CYS A N 1
ATOM 654 C CA . CYS A 1 83 ? 2.919 3.011 -2.764 1.00 93.19 83 CYS A CA 1
ATOM 655 C C . CYS A 1 83 ? 2.502 2.024 -1.668 1.00 93.19 83 CYS A C 1
ATOM 657 O O . CYS A 1 83 ? 3.350 1.550 -0.909 1.00 93.19 83 CYS A O 1
ATOM 659 N N . PHE A 1 84 ? 1.212 1.682 -1.612 1.00 94.06 84 PHE A N 1
ATOM 660 C CA . PHE A 1 84 ? 0.691 0.703 -0.662 1.00 94.06 84 PHE A CA 1
ATOM 661 C C . PHE A 1 84 ? 1.336 -0.678 -0.853 1.00 94.06 84 PHE A C 1
ATOM 663 O O . PHE A 1 84 ? 1.868 -1.237 0.106 1.00 94.06 84 PHE A O 1
ATOM 670 N N . LEU A 1 85 ? 1.365 -1.205 -2.082 1.00 94.25 85 LEU A N 1
ATOM 671 C CA . LEU A 1 85 ? 1.958 -2.509 -2.393 1.00 94.25 85 LEU A CA 1
ATOM 672 C C . LEU A 1 85 ? 3.449 -2.543 -2.065 1.00 94.25 85 LEU A C 1
ATOM 674 O O . LEU A 1 85 ? 3.912 -3.479 -1.416 1.00 94.25 85 LEU A O 1
ATOM 678 N N . SER A 1 86 ? 4.190 -1.501 -2.441 1.00 95.62 86 SER A N 1
ATOM 679 C CA . SER A 1 86 ? 5.622 -1.400 -2.138 1.00 95.62 86 SER A CA 1
ATOM 680 C C . SER A 1 86 ? 5.875 -1.423 -0.630 1.00 95.62 86 SER A C 1
ATOM 682 O O . SER A 1 86 ? 6.770 -2.125 -0.156 1.00 95.62 86 SER A O 1
ATOM 684 N N . PHE A 1 87 ? 5.062 -0.699 0.146 1.00 93.88 87 PHE A N 1
ATOM 685 C CA . PHE A 1 87 ? 5.176 -0.663 1.606 1.00 93.88 87 PHE A CA 1
ATOM 686 C C . PHE A 1 87 ? 4.801 -2.007 2.228 1.00 93.88 87 PHE A C 1
ATOM 688 O O . PHE A 1 87 ? 5.501 -2.515 3.108 1.00 93.88 87 PHE A O 1
ATOM 695 N N . HIS A 1 88 ? 3.707 -2.601 1.760 1.00 93.69 88 HIS A N 1
ATOM 696 C CA . HIS A 1 88 ? 3.218 -3.868 2.275 1.00 93.69 88 HIS A CA 1
ATOM 697 C C . HIS A 1 88 ? 4.222 -4.996 2.016 1.00 93.69 88 HIS A C 1
ATOM 699 O O . HIS A 1 88 ? 4.600 -5.707 2.948 1.00 93.69 88 HIS A O 1
ATOM 705 N N . LEU A 1 89 ? 4.708 -5.125 0.778 1.00 95.25 89 LEU A N 1
ATOM 706 C CA . LEU A 1 89 ? 5.711 -6.122 0.399 1.00 95.25 89 LEU A CA 1
ATOM 707 C C . LEU A 1 89 ? 7.040 -5.886 1.119 1.00 95.25 89 LEU A C 1
ATOM 709 O O . LEU A 1 89 ? 7.632 -6.843 1.620 1.00 95.25 89 LEU A O 1
ATOM 713 N N . GLY A 1 90 ? 7.473 -4.628 1.248 1.00 96.00 90 GLY A N 1
ATOM 714 C CA . GLY A 1 90 ? 8.673 -4.273 2.004 1.00 96.00 90 GLY A CA 1
ATOM 715 C C . GLY A 1 90 ? 8.613 -4.753 3.453 1.00 96.00 90 GLY A C 1
ATOM 716 O O . GLY A 1 90 ? 9.543 -5.406 3.926 1.00 96.00 90 GLY A O 1
ATOM 717 N N . ASN A 1 91 ? 7.483 -4.541 4.131 1.00 94.06 91 ASN A N 1
ATOM 718 C CA . ASN A 1 91 ? 7.283 -5.012 5.503 1.00 94.06 91 ASN A CA 1
ATOM 719 C C . ASN A 1 91 ? 7.123 -6.532 5.615 1.00 94.06 91 ASN A C 1
ATOM 721 O O . ASN A 1 91 ? 7.466 -7.110 6.643 1.00 94.06 91 ASN A O 1
ATOM 725 N N . LYS A 1 92 ? 6.586 -7.197 4.588 1.00 95.44 92 LYS A N 1
ATOM 726 C CA . LYS A 1 92 ? 6.417 -8.658 4.583 1.00 95.44 92 LYS A CA 1
ATOM 727 C C . LYS A 1 92 ? 7.720 -9.409 4.328 1.00 95.44 92 LYS A C 1
ATOM 729 O O . LYS A 1 92 ? 7.881 -10.512 4.841 1.00 95.44 92 LYS A O 1
ATOM 734 N N . LEU A 1 93 ? 8.615 -8.833 3.530 1.00 96.31 93 LEU A N 1
ATOM 735 C CA . LEU A 1 93 ? 9.844 -9.482 3.068 1.00 96.31 93 LEU A CA 1
ATOM 736 C C . LEU A 1 93 ? 11.100 -9.010 3.813 1.00 96.31 93 LEU A C 1
ATOM 738 O O . LEU A 1 93 ? 12.180 -9.562 3.594 1.00 96.31 93 LEU A O 1
ATOM 742 N N . CYS A 1 94 ? 10.989 -8.002 4.684 1.00 95.62 94 CYS A N 1
ATOM 743 C CA . CYS A 1 94 ? 12.124 -7.537 5.471 1.00 95.62 94 CYS A CA 1
ATOM 744 C C . CYS A 1 94 ? 12.669 -8.627 6.406 1.00 95.62 94 CYS A C 1
ATOM 746 O O . CYS A 1 94 ? 11.944 -9.494 6.894 1.00 95.62 94 CYS A O 1
ATOM 748 N N . SER A 1 95 ? 13.968 -8.556 6.674 1.00 95.50 95 SER A N 1
ATOM 749 C CA . SER A 1 95 ? 14.700 -9.469 7.554 1.00 95.5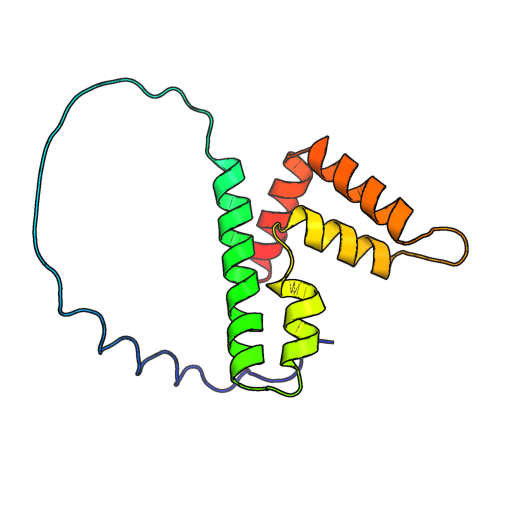0 95 SER A CA 1
ATOM 750 C C . SER A 1 95 ? 15.819 -8.721 8.284 1.00 95.50 95 SER A C 1
ATOM 752 O O . SER A 1 95 ? 16.014 -7.525 8.079 1.00 95.50 95 SER A O 1
ATOM 754 N N . SER A 1 96 ? 16.602 -9.416 9.113 1.00 95.44 96 SER A N 1
ATOM 755 C CA . SER A 1 96 ? 17.795 -8.828 9.743 1.00 95.44 96 SER A CA 1
ATOM 756 C C . SER A 1 96 ? 18.842 -8.350 8.729 1.00 95.44 96 SER A C 1
ATOM 758 O O . SER A 1 96 ? 19.667 -7.502 9.059 1.00 95.44 96 SER A O 1
ATOM 760 N N . THR A 1 97 ? 18.811 -8.874 7.502 1.00 96.06 97 THR A N 1
ATOM 761 C CA . THR A 1 97 ? 19.710 -8.482 6.411 1.00 96.06 97 THR A CA 1
ATOM 762 C C . THR A 1 97 ? 19.093 -7.421 5.498 1.00 96.06 97 THR A C 1
ATOM 764 O O . THR A 1 97 ? 19.810 -6.555 5.005 1.00 96.06 97 THR A O 1
ATOM 767 N N . LEU A 1 98 ? 17.777 -7.474 5.263 1.00 96.38 98 LEU A N 1
ATOM 768 C CA . LEU A 1 98 ? 17.077 -6.585 4.331 1.00 96.38 98 LEU A CA 1
ATOM 769 C C . LEU A 1 98 ? 16.093 -5.682 5.069 1.00 96.38 98 LEU A C 1
ATOM 771 O O . LEU A 1 98 ? 15.081 -6.144 5.592 1.00 96.38 98 LEU A O 1
ATOM 775 N N . LEU A 1 99 ? 16.364 -4.378 5.061 1.00 97.50 99 LEU A N 1
ATOM 776 C CA . LEU A 1 99 ? 15.498 -3.389 5.691 1.00 97.50 99 LEU A CA 1
ATOM 777 C C . LEU A 1 99 ? 14.234 -3.140 4.854 1.00 97.50 99 LEU A C 1
ATOM 779 O O . LEU A 1 99 ? 14.304 -3.032 3.630 1.00 97.50 99 LEU A O 1
ATOM 783 N N . SER A 1 100 ? 13.087 -2.978 5.521 1.00 96.31 100 SER A N 1
ATOM 784 C CA . SER A 1 100 ? 11.801 -2.702 4.859 1.00 96.31 100 SER A CA 1
ATOM 785 C C . SER A 1 100 ? 11.849 -1.454 3.968 1.00 96.31 100 SER A C 1
ATOM 787 O O . SER A 1 100 ? 11.343 -1.479 2.852 1.00 96.31 100 SER A O 1
ATOM 789 N N . THR A 1 101 ? 12.536 -0.389 4.396 1.00 96.44 101 THR A N 1
ATOM 790 C CA . THR A 1 101 ? 12.676 0.844 3.600 1.00 96.44 101 THR A CA 1
ATOM 791 C C . THR A 1 101 ? 13.467 0.630 2.309 1.00 96.44 101 THR A C 1
ATOM 793 O O . THR A 1 101 ? 13.105 1.179 1.275 1.00 96.44 101 THR A O 1
ATOM 796 N N . LEU A 1 102 ? 14.501 -0.218 2.336 1.00 97.75 102 LEU A N 1
ATOM 797 C CA . LEU A 1 102 ? 15.260 -0.578 1.137 1.00 97.75 102 LEU A CA 1
ATOM 798 C C . LEU A 1 102 ? 14.380 -1.350 0.144 1.00 97.75 102 LEU A C 1
ATOM 800 O O . LEU A 1 102 ? 14.420 -1.093 -1.057 1.00 97.75 102 LEU A O 1
ATOM 804 N N . LEU A 1 103 ? 13.583 -2.295 0.650 1.00 97.81 103 LEU A N 1
ATOM 805 C CA . LEU A 1 103 ? 12.653 -3.075 -0.165 1.00 97.81 103 L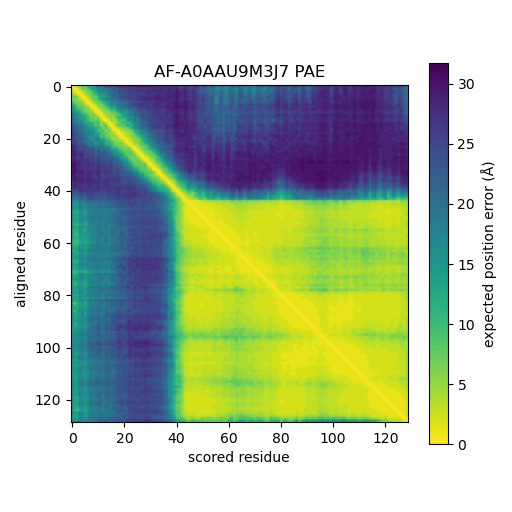EU A CA 1
ATOM 806 C C . LEU A 1 103 ? 11.519 -2.208 -0.722 1.00 97.81 103 LEU A C 1
ATOM 808 O O . LEU A 1 103 ? 11.151 -2.374 -1.880 1.00 97.81 103 LEU A O 1
ATOM 812 N N . TYR A 1 104 ? 11.009 -1.259 0.062 1.00 96.81 104 TYR A N 1
ATOM 813 C CA . TYR A 1 104 ? 10.036 -0.272 -0.398 1.00 96.81 104 TYR A CA 1
ATOM 814 C C . TYR A 1 104 ? 10.560 0.499 -1.614 1.00 96.81 104 TYR A C 1
ATOM 816 O O . TYR A 1 104 ? 9.908 0.510 -2.658 1.00 96.81 104 TYR A O 1
ATOM 824 N N . ASP A 1 105 ? 11.763 1.075 -1.508 1.00 97.25 105 ASP A N 1
ATOM 825 C CA . ASP A 1 105 ? 12.381 1.822 -2.607 1.00 97.25 105 ASP A CA 1
ATOM 826 C C . ASP A 1 105 ? 12.634 0.934 -3.830 1.00 97.25 105 ASP A C 1
ATOM 828 O O . ASP A 1 105 ? 12.494 1.388 -4.968 1.00 97.25 105 ASP A O 1
ATOM 832 N N . LEU A 1 106 ? 13.011 -0.330 -3.611 1.00 97.56 106 LEU A N 1
ATOM 833 C CA . LEU A 1 106 ? 13.196 -1.308 -4.678 1.00 97.56 106 LEU A CA 1
ATOM 834 C C . LEU A 1 106 ? 11.885 -1.556 -5.429 1.00 97.56 106 LEU A C 1
ATOM 836 O O . LEU A 1 106 ? 11.854 -1.401 -6.646 1.00 97.56 106 LEU A O 1
ATOM 840 N N . PHE A 1 107 ? 10.807 -1.909 -4.727 1.00 96.88 107 PHE A N 1
ATOM 841 C CA . PHE A 1 107 ? 9.519 -2.191 -5.362 1.00 96.88 107 PHE A CA 1
ATOM 842 C C . PHE A 1 107 ? 8.953 -0.966 -6.072 1.00 96.88 107 PHE A C 1
ATOM 844 O O . PHE A 1 107 ? 8.524 -1.079 -7.219 1.00 96.88 107 PHE A O 1
ATOM 851 N N . LEU A 1 108 ? 9.043 0.213 -5.454 1.00 95.44 108 LEU A N 1
ATOM 852 C CA . LEU A 1 108 ? 8.559 1.449 -6.059 1.00 95.44 108 LEU A CA 1
ATOM 853 C C . LEU A 1 108 ? 9.299 1.772 -7.367 1.00 95.44 108 LEU A C 1
ATOM 855 O O . LEU A 1 108 ? 8.673 2.164 -8.355 1.00 95.44 108 LEU A O 1
ATOM 859 N N . LYS A 1 109 ? 10.621 1.546 -7.406 1.00 96.62 109 LYS A N 1
ATOM 860 C CA . LYS A 1 109 ? 11.426 1.684 -8.631 1.00 96.62 109 LYS A CA 1
ATOM 861 C C . LYS A 1 109 ? 11.054 0.641 -9.674 1.00 96.62 109 LYS A C 1
ATOM 863 O O . LYS A 1 109 ? 10.969 0.992 -10.847 1.00 96.62 109 LYS A O 1
ATOM 868 N N . THR A 1 110 ? 10.817 -0.605 -9.270 1.00 96.19 110 THR A N 1
ATOM 869 C CA . THR A 1 110 ? 10.420 -1.681 -10.187 1.00 96.19 110 THR A CA 1
ATOM 870 C C . THR A 1 110 ? 9.080 -1.372 -10.850 1.00 96.19 110 THR A C 1
ATOM 872 O O . THR A 1 110 ? 9.010 -1.382 -12.074 1.00 96.19 110 THR A O 1
ATOM 875 N N . PHE A 1 111 ? 8.053 -0.996 -10.080 1.00 93.75 111 PHE A N 1
ATOM 876 C CA . PHE A 1 111 ? 6.752 -0.609 -10.638 1.00 93.75 111 PHE A CA 1
ATOM 877 C C . PHE A 1 111 ? 6.837 0.632 -11.538 1.00 93.75 111 PHE A C 1
ATOM 879 O O . PHE A 1 111 ? 6.146 0.702 -12.547 1.00 93.75 111 PHE A O 1
ATOM 886 N N . SER A 1 112 ? 7.704 1.594 -11.203 1.00 91.56 112 SER A N 1
ATOM 887 C CA . SER A 1 112 ? 7.932 2.780 -12.044 1.00 91.56 112 SER A CA 1
ATOM 888 C C . SER A 1 112 ? 8.693 2.465 -13.338 1.00 91.56 112 SER A C 1
ATOM 890 O O . SER A 1 112 ? 8.521 3.157 -14.336 1.00 91.56 112 SER A O 1
ATOM 892 N N . SER A 1 113 ? 9.570 1.457 -13.316 1.00 95.06 113 SER A N 1
ATOM 893 C CA . SER A 1 113 ? 10.419 1.095 -14.459 1.00 95.06 113 SER A CA 1
ATOM 894 C C . SER A 1 113 ? 9.711 0.165 -15.441 1.00 95.06 113 SER A C 1
ATOM 896 O O . SER A 1 113 ? 10.012 0.202 -16.631 1.00 95.06 113 SER A O 1
ATOM 898 N N . ASP A 1 114 ? 8.785 -0.660 -14.950 1.00 93.50 114 ASP A N 1
ATOM 899 C CA . ASP A 1 114 ? 8.004 -1.596 -15.753 1.00 93.50 114 ASP A CA 1
ATOM 900 C C . ASP A 1 114 ? 6.502 -1.494 -15.417 1.00 93.50 114 ASP A C 1
ATOM 902 O O . ASP A 1 114 ? 6.005 -2.195 -14.526 1.00 93.50 114 ASP A O 1
ATOM 906 N N . PRO A 1 115 ? 5.749 -0.646 -16.145 1.00 90.12 115 PRO A N 1
ATOM 907 C CA . PRO A 1 115 ? 4.304 -0.504 -15.965 1.00 90.12 115 PRO A CA 1
ATOM 908 C C . PRO A 1 115 ? 3.514 -1.796 -16.226 1.00 90.12 115 PRO A C 1
ATOM 910 O O . PRO A 1 115 ? 2.417 -1.965 -15.688 1.00 90.12 115 PRO A O 1
ATOM 913 N N . SER A 1 116 ? 4.061 -2.738 -17.006 1.00 92.81 116 SER A N 1
ATOM 914 C CA . SER A 1 116 ? 3.378 -4.002 -17.309 1.00 92.81 116 SER A CA 1
ATOM 915 C C . SER A 1 116 ? 3.227 -4.890 -16.069 1.00 92.81 116 SER A C 1
ATOM 917 O O . SER A 1 116 ? 2.226 -5.601 -15.930 1.00 92.81 116 SER A O 1
ATOM 919 N N . LEU A 1 117 ? 4.160 -4.780 -15.116 1.00 93.12 117 LEU A N 1
ATOM 920 C CA . LEU A 1 117 ? 4.081 -5.461 -13.828 1.00 93.12 117 LEU A CA 1
ATOM 921 C C . LEU A 1 117 ? 2.891 -4.958 -13.005 1.00 93.12 117 LEU A C 1
ATOM 923 O O . LEU A 1 117 ? 2.157 -5.756 -12.417 1.00 93.12 117 LEU A O 1
ATOM 927 N N . LEU A 1 118 ? 2.677 -3.639 -12.984 1.00 92.25 118 LEU A N 1
ATOM 928 C CA . LEU A 1 118 ? 1.538 -3.041 -12.292 1.00 92.25 118 LEU A CA 1
ATOM 929 C C . LEU A 1 118 ? 0.219 -3.433 -12.969 1.00 92.25 118 LEU A C 1
ATOM 931 O O . LEU A 1 118 ? -0.710 -3.846 -12.282 1.00 92.25 118 LEU A O 1
ATOM 935 N N . SER A 1 119 ? 0.162 -3.387 -14.304 1.00 92.19 119 SER A N 1
ATOM 936 C CA . SER A 1 119 ? -1.010 -3.826 -15.075 1.00 92.19 119 SER A CA 1
ATOM 937 C C . SER A 1 119 ? -1.378 -5.287 -14.783 1.00 92.19 119 SER A C 1
ATOM 939 O O . SER A 1 119 ? -2.530 -5.591 -14.481 1.00 92.19 119 SER A O 1
ATOM 941 N N . THR A 1 120 ? -0.387 -6.184 -14.758 1.00 94.25 120 THR A N 1
ATOM 942 C CA . THR A 1 120 ? -0.599 -7.601 -14.415 1.00 94.25 120 THR A CA 1
ATOM 943 C C . THR A 1 120 ? -1.092 -7.757 -12.977 1.00 94.25 120 THR A C 1
ATOM 945 O O . THR A 1 120 ? -2.048 -8.482 -12.730 1.00 94.25 120 THR A O 1
ATOM 948 N N . THR A 1 121 ? -0.512 -7.005 -12.038 1.00 93.44 121 THR A N 1
ATOM 949 C CA . THR A 1 121 ? -0.949 -7.018 -10.632 1.00 93.44 121 THR A CA 1
ATOM 950 C C . THR A 1 121 ? -2.407 -6.568 -10.492 1.00 93.44 121 THR A C 1
ATOM 952 O O . THR A 1 121 ? -3.161 -7.148 -9.718 1.00 93.44 121 THR A O 1
ATOM 955 N N . ILE A 1 122 ? -2.833 -5.556 -11.253 1.00 93.69 122 ILE A N 1
ATOM 956 C CA . ILE A 1 122 ? -4.227 -5.090 -11.279 1.00 93.69 122 ILE A CA 1
ATOM 957 C C . ILE A 1 122 ? -5.161 -6.185 -11.807 1.00 93.69 122 ILE A C 1
ATOM 959 O O . ILE A 1 122 ? -6.240 -6.390 -11.250 1.00 93.69 122 ILE A O 1
ATOM 963 N N . VAL A 1 123 ? -4.752 -6.903 -12.856 1.00 94.19 123 VAL A N 1
ATOM 964 C CA . VAL A 1 123 ? -5.509 -8.050 -13.381 1.00 94.19 123 VAL A CA 1
ATOM 965 C C . VAL A 1 123 ? -5.625 -9.155 -12.329 1.00 94.19 123 VAL A C 1
ATOM 967 O O . VAL A 1 123 ? -6.722 -9.672 -12.125 1.00 94.19 123 VAL A O 1
ATOM 970 N N . ASP A 1 124 ? -4.540 -9.466 -11.619 1.00 93.62 124 ASP A N 1
ATOM 971 C CA . ASP A 1 124 ? -4.540 -10.468 -10.547 1.00 93.62 124 ASP A CA 1
ATOM 972 C C . ASP A 1 124 ? -5.462 -10.067 -9.384 1.00 93.62 124 ASP A C 1
ATOM 974 O O . ASP A 1 124 ? -6.213 -10.899 -8.874 1.00 93.62 124 ASP A O 1
ATOM 978 N N . LEU A 1 125 ? -5.458 -8.788 -8.986 1.00 91.56 125 LEU A N 1
ATOM 979 C CA . LEU A 1 125 ? -6.353 -8.266 -7.946 1.00 91.56 125 LEU A CA 1
ATOM 980 C C . LEU A 1 125 ? -7.822 -8.375 -8.367 1.00 91.56 125 LEU A C 1
ATOM 982 O O . LEU A 1 125 ? -8.643 -8.872 -7.600 1.00 91.56 125 LEU A O 1
ATOM 986 N N . ARG A 1 126 ? -8.142 -7.995 -9.608 1.00 89.00 126 ARG A N 1
ATOM 987 C CA . ARG A 1 126 ? -9.498 -8.118 -10.168 1.00 89.00 126 ARG A CA 1
ATOM 988 C C . ARG A 1 126 ? -9.975 -9.560 -10.297 1.00 89.00 126 ARG A C 1
ATOM 990 O O . ARG A 1 126 ? -11.173 -9.794 -10.273 1.00 89.00 126 ARG A O 1
ATOM 997 N N . ALA A 1 127 ? -9.067 -10.513 -10.483 1.00 90.69 127 ALA A N 1
ATOM 998 C CA . ALA A 1 127 ? -9.422 -11.927 -10.553 1.00 90.69 127 ALA A CA 1
ATOM 999 C C . ALA A 1 127 ? -9.720 -12.536 -9.172 1.00 90.69 127 ALA A C 1
ATOM 1001 O O . ALA A 1 127 ? -10.362 -13.584 -9.096 1.00 90.69 127 ALA A O 1
ATOM 1002 N N . ALA A 1 128 ? -9.212 -11.922 -8.099 1.00 82.50 128 ALA A N 1
ATOM 1003 C CA . ALA A 1 128 ? -9.382 -12.391 -6.728 1.00 82.50 128 ALA A CA 1
ATOM 1004 C C . ALA A 1 128 ? -10.585 -11.761 -6.001 1.00 82.50 128 ALA A C 1
ATOM 1006 O O . ALA A 1 128 ? -11.086 -12.376 -5.055 1.00 82.50 128 ALA A O 1
ATOM 1007 N N . CYS A 1 129 ? -11.005 -10.561 -6.413 1.00 67.06 129 CYS A N 1
ATOM 1008 C CA . CYS A 1 129 ? -12.218 -9.879 -5.951 1.00 67.06 129 CYS A CA 1
ATOM 1009 C C . CYS A 1 129 ? -13.475 -10.452 -6.621 1.00 67.06 129 CYS A C 1
ATOM 1011 O O . CYS A 1 129 ? -14.489 -10.611 -5.903 1.00 67.06 129 CYS A O 1
#

pLDDT: mean 74.75, std 25.71, range [29.95, 97.81]

Sequence (129 aa):
MWCVSRNLSTHFLHLKISDQYQNATSQSTISSSSPQTAVNGEENECDWVWNEIKDEPRLDAEFEPALAGHLYSTIISYSSLTCFLSFHLGNKLCSSTLLSTLLYDLFLKTFSSDPSLLSTTIVDLRAAC

Solvent-accessible surface area (backbone atoms only — not comparable to full-atom values): 8234 Å² total; per-residue (Å²): 127,102,78,77,89,76,98,77,65,93,72,66,76,70,76,71,63,75,82,74,78,85,82,84,90,81,89,88,90,88,87,86,84,88,81,88,76,87,87,86,67,67,72,58,52,54,54,50,53,40,51,58,66,40,47,60,51,52,52,46,29,69,77,35,66,89,48,22,67,56,37,39,74,71,55,64,69,52,93,44,55,65,62,43,50,15,48,51,50,9,64,71,69,40,50,101,88,40,54,33,70,60,39,20,56,48,42,46,50,47,46,72,73,36,57,66,60,48,53,50,50,52,53,54,52,64,74,72,107

InterPro domains:
  IPR010493 Serine acetyltransferase, N-terminal [PF06426] (49-128)
  IPR010493 Serine acetyltransferase, N-terminal [SM00971] (49-128)
  IPR042122 Serine acetyltransferase, N-terminal domain superfamily [G3DSA:1.10.3130.10] (29-129)

Nearest PDB structures (foldseek):
  4n6b-assembly2_C  TM=8.807E-01  e=5.843E-07  Glycine max
  4n69-assembly1_A  TM=8.826E-01  e=6.575E-07  Glycine max
  4n6a-assembly2_B  TM=8.497E-01  e=6.575E-07  Glycine max
  4n6b-assembly1_E  TM=8.886E-01  e=1.902E-06  Glycine max
  4n6b-assembly2_B  TM=8.866E-01  e=3.640E-06  Glycine max

Mean predicted aligned error: 13.75 Å

Radius of gyration: 20.04 Å; Cα contacts (8 Å, |Δi|>4): 66; chains: 1; bounding box: 55×37×52 Å